Protein AF-A0AAF0W1H7-F1 (afdb_monomer)

Mean predicted aligned error: 5.68 Å

Secondary structure (DSSP, 8-state):
-PPPHHHHHHHHHHHHHHHHHHHHHHHHHHHHHHHHHS--SS-HHHHHHHHHHHHHHHHHHHHHHHHHHHHHHHHHHHHHHHHHTTS--

Foldseek 3Di:
DDQPVVLVVLLVVLVVVLVVLVVVLVVLVVVLVCCVVPPDPDDPVVSVVVSVVSVVSSVVSVVVSVVSVVVSVVSVVVSVVVVVVVPPD

pLDDT: mean 90.58, std 12.54, range [45.22, 98.38]

Solvent-accessible surface area (backbone atoms only — not comparable to full-atom values): 4987 Å² total; per-residue (Å²): 135,79,72,61,68,67,57,55,53,50,48,53,49,43,53,53,50,42,51,51,38,50,55,53,34,49,52,43,53,51,55,50,48,44,49,71,78,54,64,71,99,59,59,67,67,61,52,51,49,55,50,48,55,43,51,52,53,39,52,52,37,51,54,51,40,53,53,46,53,51,52,46,51,52,52,53,52,50,54,50,50,58,49,54,72,70,69,74,123

Sequence (89 aa):
MDPNPNVIERLSLLSNLIAQVDETKLYWEQRLGLFWEHPPALDPEVVGQAMQETRDRIRDLEAQKSALVQQQQALIVQAAIDRANRGGD

Nearest PDB structures (foldseek):
  5mto-assembly1_B  TM=7.799E-01  e=1.666E+00  Homo sapiens
  8a1g-assembly2_B  TM=5.427E-01  e=4.835E+00  Homo sapiens
  6zw6-assembly1_A  TM=5.016E-01  e=4.835E+00  Nostoc punctiforme
  8qbw-assembly1_A  TM=5.194E-01  e=7.498E+00  Nostoc punctiforme

Structure (mmCIF, N/CA/C/O backbone):
data_AF-A0AAF0W1H7-F1
#
_entry.id   AF-A0AAF0W1H7-F1
#
loop_
_atom_site.group_PDB
_atom_site.id
_atom_site.type_symbol
_atom_site.label_atom_id
_atom_site.label_alt_id
_atom_site.label_comp_id
_atom_site.label_asym_id
_atom_site.label_entity_id
_atom_site.label_seq_id
_atom_site.pdbx_PDB_ins_code
_atom_site.Cartn_x
_atom_site.Cartn_y
_atom_site.Cartn_z
_atom_site.occupancy
_atom_site.B_iso_or_equiv
_atom_site.auth_seq_id
_atom_site.auth_comp_id
_atom_site.auth_asym_id
_atom_site.auth_atom_id
_atom_site.pdbx_PDB_model_num
ATOM 1 N N . MET A 1 1 ? 19.718 11.132 -26.499 1.00 45.22 1 MET A N 1
ATOM 2 C CA . MET A 1 1 ? 18.589 10.368 -27.060 1.00 45.22 1 MET A CA 1
ATOM 3 C C . MET A 1 1 ? 17.642 10.102 -25.910 1.00 45.22 1 MET A C 1
ATOM 5 O O . MET A 1 1 ? 17.964 9.289 -25.048 1.00 45.22 1 MET A O 1
ATOM 9 N N . ASP A 1 2 ? 16.588 10.909 -25.826 1.00 45.56 2 ASP A N 1
ATOM 10 C CA . ASP A 1 2 ? 15.614 10.897 -24.737 1.00 45.56 2 ASP A CA 1
ATOM 11 C C . ASP A 1 2 ? 14.890 9.547 -24.652 1.00 45.56 2 ASP A C 1
ATOM 13 O O . ASP A 1 2 ? 14.596 8.939 -25.690 1.00 45.56 2 ASP A O 1
ATOM 17 N N . PRO A 1 3 ? 14.610 9.041 -23.438 1.00 54.69 3 PRO A N 1
ATOM 18 C CA . PRO A 1 3 ? 13.707 7.913 -23.286 1.00 54.69 3 PRO A CA 1
ATOM 19 C C . PRO A 1 3 ? 12.383 8.235 -23.986 1.00 54.69 3 PRO A C 1
ATOM 21 O O . PRO A 1 3 ? 11.937 9.380 -23.988 1.00 54.69 3 PRO A O 1
ATOM 24 N N . ASN A 1 4 ? 11.762 7.217 -24.589 1.00 56.44 4 ASN A N 1
ATOM 25 C CA . ASN A 1 4 ? 10.445 7.331 -25.216 1.00 56.44 4 ASN A CA 1
ATOM 26 C C . ASN A 1 4 ? 9.515 8.070 -24.228 1.00 56.44 4 ASN A C 1
ATOM 28 O O . ASN A 1 4 ? 9.387 7.575 -23.104 1.00 56.44 4 ASN A O 1
ATOM 32 N N . PRO A 1 5 ? 8.938 9.242 -24.563 1.00 58.59 5 PRO A N 1
ATOM 33 C CA . PRO A 1 5 ? 8.314 10.140 -23.579 1.00 58.59 5 PRO A CA 1
ATOM 34 C C . PRO A 1 5 ? 7.256 9.433 -22.719 1.00 58.59 5 PRO A C 1
ATOM 36 O O . PRO A 1 5 ? 7.159 9.667 -21.518 1.00 58.59 5 PRO A O 1
ATOM 39 N N . ASN A 1 6 ? 6.587 8.435 -23.299 1.00 82.06 6 ASN A N 1
ATOM 40 C CA . ASN A 1 6 ? 5.621 7.582 -22.618 1.00 82.06 6 ASN A CA 1
ATOM 41 C C . ASN A 1 6 ? 6.209 6.717 -21.479 1.00 82.06 6 ASN A C 1
ATOM 43 O O . ASN A 1 6 ? 5.522 6.446 -20.499 1.00 82.06 6 ASN A O 1
ATOM 47 N N . VAL A 1 7 ? 7.465 6.265 -21.572 1.00 88.31 7 VAL A N 1
ATOM 48 C CA . VAL A 1 7 ? 8.104 5.438 -20.529 1.00 88.31 7 VAL A CA 1
ATOM 49 C C . VAL A 1 7 ? 8.390 6.270 -19.285 1.00 88.31 7 VAL A C 1
ATOM 51 O O . VAL A 1 7 ? 8.113 5.807 -18.182 1.00 88.31 7 VAL A O 1
ATOM 54 N N . ILE A 1 8 ? 8.905 7.494 -19.449 1.00 88.88 8 ILE A N 1
ATOM 55 C CA . ILE A 1 8 ? 9.181 8.393 -18.317 1.00 88.88 8 ILE A CA 1
ATOM 56 C C . ILE A 1 8 ? 7.873 8.741 -17.613 1.00 88.88 8 ILE A C 1
ATOM 58 O O . ILE A 1 8 ? 7.773 8.562 -16.405 1.00 88.88 8 ILE A O 1
ATOM 62 N N . GLU A 1 9 ? 6.852 9.154 -18.369 1.00 91.44 9 GLU A N 1
ATOM 63 C CA . GLU A 1 9 ? 5.533 9.489 -17.823 1.00 91.44 9 GLU A CA 1
ATOM 64 C C . GLU A 1 9 ? 4.914 8.316 -17.056 1.00 91.44 9 GLU A C 1
ATOM 66 O O . GLU A 1 9 ? 4.422 8.486 -15.939 1.00 91.44 9 GLU A O 1
ATOM 71 N N . ARG A 1 10 ? 4.986 7.101 -17.612 1.00 92.81 10 ARG A N 1
ATOM 72 C CA . ARG A 1 10 ? 4.478 5.893 -16.948 1.00 92.81 10 ARG A CA 1
ATOM 73 C C . ARG A 1 10 ? 5.274 5.532 -15.699 1.00 92.81 10 ARG A C 1
ATOM 75 O O . ARG A 1 10 ? 4.671 5.125 -14.710 1.00 92.81 10 ARG A O 1
ATOM 82 N N . LEU A 1 11 ? 6.599 5.684 -15.712 1.00 94.88 11 LEU A N 1
ATOM 83 C CA . LEU A 1 11 ? 7.425 5.466 -14.523 1.00 94.88 11 LEU A CA 1
ATOM 84 C C . LEU A 1 11 ? 7.105 6.489 -13.432 1.00 94.88 11 LEU A C 1
ATOM 86 O O . LEU A 1 11 ? 6.942 6.096 -12.279 1.00 94.88 11 LEU A O 1
ATOM 90 N N . SER A 1 12 ? 6.951 7.765 -13.788 1.00 94.81 12 SER A N 1
ATOM 91 C CA . SER A 1 12 ? 6.527 8.818 -12.861 1.00 94.81 12 SER A CA 1
ATOM 92 C C . SER A 1 12 ? 5.144 8.533 -12.275 1.00 94.81 12 SER A C 1
ATOM 94 O O . SER A 1 12 ? 4.962 8.654 -11.065 1.00 94.81 12 SER A O 1
ATOM 96 N N . LEU A 1 13 ? 4.186 8.091 -13.096 1.00 95.25 13 LEU A N 1
ATOM 97 C CA . LEU A 1 13 ? 2.859 7.691 -12.628 1.00 95.25 13 LEU A CA 1
ATOM 98 C C . LEU A 1 13 ? 2.941 6.532 -11.627 1.00 95.25 13 LEU A C 1
ATOM 100 O O . LEU A 1 13 ? 2.348 6.612 -10.555 1.00 95.25 13 LEU A O 1
ATOM 104 N N . LEU A 1 14 ? 3.690 5.474 -11.951 1.00 95.88 14 LEU A N 1
ATOM 105 C CA . LEU A 1 14 ? 3.856 4.321 -11.063 1.00 95.88 14 LEU A CA 1
ATOM 106 C C . LEU A 1 14 ? 4.532 4.714 -9.745 1.00 95.88 14 LEU A C 1
ATOM 108 O O . LEU A 1 14 ? 4.063 4.299 -8.690 1.00 95.88 14 LEU A O 1
ATOM 112 N N . SER A 1 15 ? 5.562 5.563 -9.781 1.00 97.00 15 SER A N 1
ATOM 113 C CA . SER A 1 15 ? 6.200 6.095 -8.570 1.00 97.00 15 SER A CA 1
ATOM 114 C C . SER A 1 15 ? 5.215 6.872 -7.695 1.00 97.00 15 SER A C 1
ATOM 116 O O . SER A 1 15 ? 5.158 6.645 -6.489 1.00 97.00 15 SER A O 1
ATOM 118 N N . ASN A 1 16 ? 4.396 7.740 -8.297 1.00 97.88 16 ASN A N 1
ATOM 119 C CA . ASN A 1 16 ? 3.381 8.506 -7.570 1.00 97.88 16 ASN A CA 1
ATOM 120 C C . ASN A 1 16 ? 2.297 7.605 -6.966 1.00 97.88 16 ASN A C 1
ATOM 122 O O . ASN A 1 16 ? 1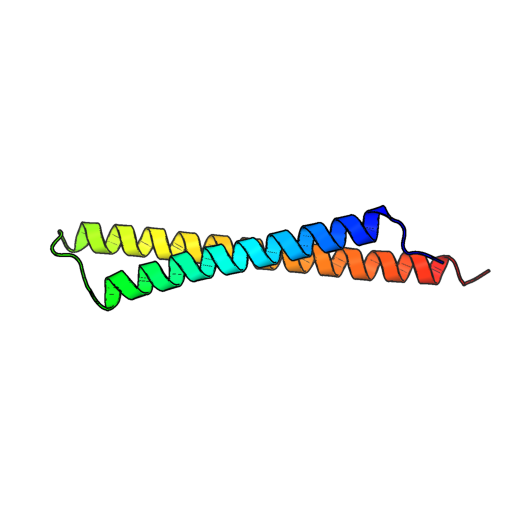.814 7.874 -5.868 1.00 97.88 16 ASN A O 1
ATOM 126 N N . LEU A 1 17 ? 1.890 6.546 -7.668 1.00 97.75 17 LEU A N 1
ATOM 127 C CA . LEU A 1 17 ? 0.923 5.579 -7.147 1.00 97.75 17 LEU A CA 1
ATOM 128 C C . LEU A 1 17 ? 1.508 4.774 -5.984 1.00 97.75 17 LEU A C 1
ATOM 130 O O . LEU A 1 17 ? 0.833 4.600 -4.977 1.00 97.75 17 LEU A O 1
ATOM 134 N N . ILE A 1 18 ? 2.764 4.330 -6.084 1.00 98.25 18 ILE A N 1
ATOM 135 C CA . ILE A 1 18 ? 3.453 3.623 -4.994 1.00 98.25 18 ILE A CA 1
ATOM 136 C C . ILE A 1 18 ? 3.526 4.508 -3.744 1.00 98.25 18 ILE A C 1
ATOM 138 O O . ILE A 1 18 ? 3.173 4.045 -2.662 1.00 98.25 18 ILE A O 1
ATOM 142 N N . ALA A 1 19 ? 3.910 5.780 -3.896 1.00 98.06 19 ALA A N 1
ATOM 143 C CA . ALA A 1 19 ? 3.968 6.729 -2.784 1.00 98.06 19 ALA A CA 1
ATOM 144 C C . ALA A 1 19 ? 2.595 6.929 -2.118 1.00 98.06 19 ALA A C 1
ATOM 146 O O . ALA A 1 19 ? 2.488 6.849 -0.898 1.00 98.06 19 ALA A O 1
ATOM 147 N N . GLN A 1 20 ? 1.530 7.097 -2.908 1.00 98.19 20 GLN A N 1
ATOM 148 C CA . GLN A 1 20 ? 0.166 7.217 -2.379 1.00 98.19 20 GLN A CA 1
ATOM 149 C C . GLN A 1 20 ? -0.286 5.964 -1.621 1.00 98.19 20 GLN A C 1
ATOM 151 O O . GLN A 1 20 ? -0.953 6.068 -0.589 1.00 98.19 20 GLN A O 1
ATOM 156 N N . VAL A 1 21 ? 0.063 4.774 -2.117 1.00 98.06 21 VAL A N 1
ATOM 157 C CA . VAL A 1 21 ? -0.243 3.515 -1.425 1.00 98.06 21 VAL A CA 1
ATOM 158 C C . VAL A 1 21 ? 0.514 3.434 -0.103 1.00 98.06 21 VAL A C 1
ATOM 160 O O . VAL A 1 21 ? -0.087 3.051 0.898 1.00 98.06 21 VAL A O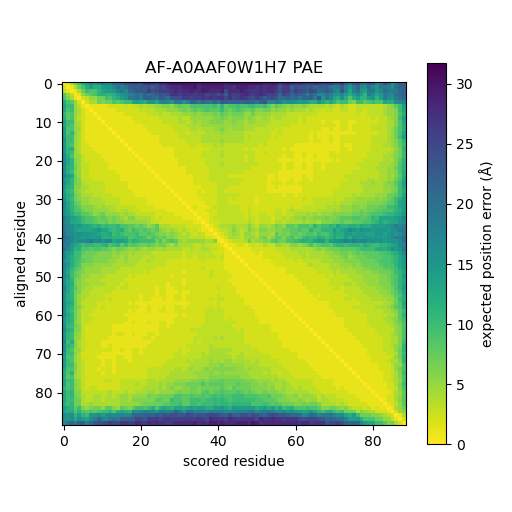 1
ATOM 163 N N . ASP A 1 22 ? 1.783 3.844 -0.069 1.00 98.12 22 ASP A N 1
ATOM 164 C CA . ASP A 1 22 ? 2.577 3.896 1.162 1.00 98.12 22 ASP A CA 1
ATOM 165 C C . ASP A 1 22 ? 2.002 4.873 2.193 1.00 98.12 22 ASP A C 1
ATOM 167 O O . ASP A 1 22 ? 1.824 4.503 3.353 1.00 98.12 22 ASP A O 1
ATOM 171 N N . GLU A 1 23 ? 1.637 6.087 1.780 1.00 98.25 23 GLU A N 1
ATOM 172 C CA . GLU A 1 23 ? 0.994 7.073 2.658 1.00 98.25 23 GLU A CA 1
ATOM 173 C C . GLU A 1 23 ? -0.345 6.561 3.199 1.00 98.25 23 GLU A C 1
ATOM 175 O O . GLU A 1 23 ? -0.629 6.655 4.396 1.00 98.25 23 GLU A O 1
ATOM 180 N N . THR A 1 24 ? -1.160 5.961 2.328 1.00 97.75 24 THR A N 1
ATOM 181 C CA . THR A 1 24 ? -2.451 5.386 2.717 1.00 97.75 24 THR A CA 1
ATOM 182 C C . THR A 1 24 ? -2.252 4.238 3.700 1.00 97.75 24 THR A C 1
ATOM 184 O O . THR A 1 24 ? -2.958 4.155 4.705 1.00 97.75 24 THR A O 1
ATOM 187 N N . LYS A 1 25 ? -1.286 3.352 3.443 1.00 98.00 25 LYS A N 1
ATOM 188 C CA . LYS A 1 25 ? -0.967 2.233 4.328 1.00 98.00 25 LYS A CA 1
ATOM 189 C C . LYS A 1 25 ? -0.526 2.736 5.699 1.00 98.00 25 LYS A C 1
ATOM 191 O O . LYS A 1 25 ? -1.075 2.283 6.700 1.00 98.00 25 LYS A O 1
ATOM 196 N N . LEU A 1 26 ? 0.384 3.709 5.735 1.00 98.00 26 LEU A N 1
ATOM 197 C CA . LEU A 1 26 ? 0.869 4.317 6.969 1.00 98.00 26 LEU A CA 1
ATOM 198 C C . LEU A 1 26 ? -0.281 4.910 7.797 1.00 98.00 26 LEU A C 1
ATOM 200 O O . LEU A 1 26 ? -0.323 4.722 9.011 1.00 98.00 26 LEU A O 1
ATOM 204 N N . TYR A 1 27 ? -1.244 5.580 7.158 1.00 97.25 27 TYR A N 1
ATOM 205 C CA . TYR A 1 27 ? -2.446 6.068 7.838 1.00 97.25 27 TYR A CA 1
ATOM 206 C C . TYR A 1 27 ? -3.228 4.932 8.521 1.00 97.25 27 TYR A C 1
ATOM 208 O O . TYR A 1 27 ? -3.614 5.053 9.687 1.00 97.25 27 TYR A O 1
ATOM 216 N N . TRP A 1 28 ? -3.447 3.811 7.827 1.00 97.38 28 TRP A N 1
ATOM 217 C CA . TRP A 1 28 ? -4.162 2.667 8.399 1.00 97.38 28 TRP A CA 1
ATOM 218 C C . TRP A 1 28 ? -3.365 1.959 9.498 1.00 97.38 28 TRP A C 1
ATOM 220 O O . TRP A 1 28 ? -3.954 1.553 10.497 1.00 97.38 28 TRP A O 1
ATOM 230 N N . GLU A 1 29 ? -2.043 1.852 9.359 1.00 97.50 29 GLU A N 1
ATOM 231 C CA . GLU A 1 29 ? -1.155 1.314 10.397 1.00 97.50 29 GLU A CA 1
ATOM 232 C C . GLU A 1 29 ? -1.201 2.171 11.670 1.00 97.50 29 GLU A C 1
ATOM 234 O O . GLU A 1 29 ? -1.369 1.632 12.763 1.00 97.50 29 GLU A O 1
ATOM 239 N N . GLN A 1 30 ? -1.144 3.502 11.538 1.00 96.38 30 GLN A N 1
ATOM 240 C CA . GLN A 1 30 ? -1.288 4.424 12.670 1.00 96.38 30 GLN A CA 1
ATOM 241 C C . GLN A 1 30 ? -2.663 4.296 13.325 1.00 96.38 30 GLN A C 1
ATOM 243 O O . GLN A 1 30 ? -2.770 4.204 14.546 1.00 96.38 30 GLN A O 1
ATOM 248 N N . ARG A 1 31 ? -3.727 4.229 12.520 1.00 93.88 31 ARG A N 1
ATOM 249 C CA . ARG A 1 31 ? -5.087 4.033 13.029 1.00 93.88 31 ARG A CA 1
ATOM 250 C C . ARG A 1 31 ? -5.235 2.702 13.771 1.00 93.88 31 ARG A C 1
ATOM 252 O O . ARG A 1 31 ? -5.904 2.661 14.799 1.00 93.88 31 ARG A O 1
ATOM 259 N N . LEU A 1 32 ? -4.612 1.629 13.283 1.00 95.19 32 LEU A N 1
ATOM 260 C CA . LEU A 1 32 ? -4.573 0.348 13.986 1.00 95.19 32 LEU A CA 1
ATOM 261 C C . LEU A 1 32 ? -3.808 0.463 15.310 1.00 95.19 32 LEU A C 1
ATOM 263 O O . LEU A 1 32 ? -4.261 -0.088 16.308 1.00 95.19 32 LEU A O 1
ATOM 267 N N . GLY A 1 33 ? -2.690 1.193 15.324 1.00 94.75 33 GLY A N 1
ATOM 268 C CA . GLY A 1 33 ? -1.932 1.517 16.535 1.00 94.75 33 GLY A CA 1
ATOM 269 C C . GLY A 1 33 ? -2.797 2.197 17.596 1.00 94.75 33 GLY A C 1
ATOM 270 O O . GLY A 1 33 ? -2.837 1.733 18.732 1.00 94.75 33 GLY A O 1
ATOM 271 N N . LEU A 1 34 ? -3.603 3.187 17.200 1.00 92.88 34 LEU A N 1
ATOM 272 C CA . LEU A 1 34 ? -4.520 3.881 18.111 1.00 92.88 34 LEU A CA 1
ATOM 273 C C . LEU A 1 34 ? -5.538 2.946 18.772 1.00 92.88 34 LEU A C 1
ATOM 275 O O . LEU A 1 34 ? -5.849 3.137 19.943 1.00 92.88 34 LEU A O 1
ATOM 279 N N . PHE A 1 35 ? -6.032 1.918 18.073 1.00 90.94 35 PHE A N 1
ATOM 280 C CA . PHE A 1 35 ? -6.906 0.919 18.698 1.00 90.94 35 PHE A CA 1
ATOM 281 C C . PHE A 1 35 ? -6.196 0.112 19.796 1.00 90.94 35 PHE A C 1
ATOM 283 O O . PHE A 1 35 ? -6.841 -0.285 20.764 1.00 90.94 35 PHE A O 1
ATOM 290 N N . TRP A 1 36 ? -4.890 -0.136 19.657 1.00 89.94 36 TRP A N 1
ATOM 291 C CA . TRP A 1 36 ? -4.094 -0.848 20.663 1.00 89.94 36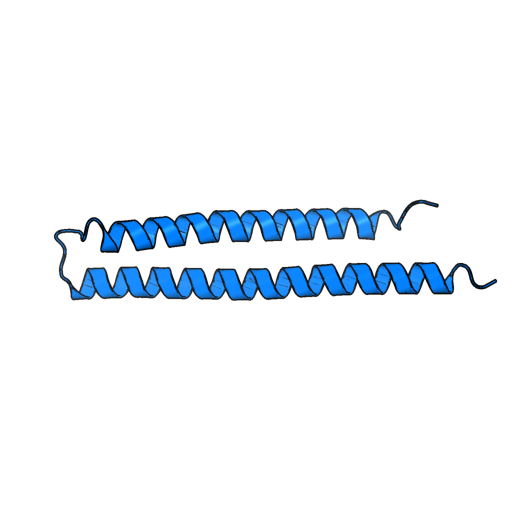 TRP A CA 1
ATOM 292 C C . TRP A 1 36 ? -3.698 0.044 21.839 1.00 89.94 36 TRP A C 1
ATOM 294 O O . TRP A 1 36 ? -3.742 -0.402 22.983 1.00 89.94 36 TRP A O 1
ATOM 304 N N . GLU A 1 37 ? -3.307 1.287 21.566 1.00 93.69 37 GLU A N 1
ATOM 305 C CA . GLU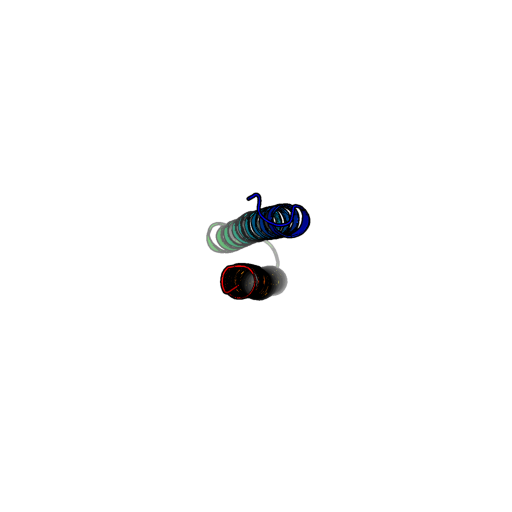 A 1 37 ? -2.870 2.244 22.590 1.00 93.69 37 GLU A CA 1
ATOM 306 C C . GLU A 1 37 ? -4.051 2.797 23.396 1.00 93.69 37 GLU A C 1
ATOM 308 O O . GLU A 1 37 ? -3.963 2.987 24.612 1.00 93.69 37 GLU A O 1
ATOM 313 N N . HIS A 1 38 ? -5.177 3.024 22.720 1.00 92.31 38 HIS A N 1
ATOM 314 C CA . HIS A 1 38 ? -6.380 3.630 23.275 1.00 92.31 38 HIS A CA 1
ATOM 315 C C . HIS A 1 38 ? -7.625 2.854 22.823 1.00 92.31 38 HIS A C 1
ATOM 317 O O . HIS A 1 38 ? -8.378 3.330 21.966 1.00 92.31 38 HIS A O 1
ATOM 323 N N . PRO A 1 39 ? -7.870 1.657 23.393 1.00 85.25 39 PRO A N 1
ATOM 324 C CA . PRO A 1 39 ? -9.038 0.868 23.038 1.00 85.25 39 PRO A CA 1
ATOM 325 C C . PRO A 1 39 ? -10.315 1.666 23.347 1.00 85.25 39 PRO A C 1
ATOM 327 O O . PRO A 1 39 ? -10.481 2.154 24.471 1.00 85.25 39 PRO A O 1
ATOM 330 N N . PRO A 1 40 ? -11.220 1.842 22.369 1.00 85.38 40 PRO A N 1
ATOM 331 C CA . PRO A 1 40 ? -12.435 2.614 22.578 1.00 85.38 40 PRO A CA 1
ATOM 332 C C . PRO A 1 40 ? -13.360 1.891 23.562 1.00 85.38 40 PRO A C 1
ATOM 334 O O . PRO A 1 40 ? -13.406 0.662 23.601 1.00 85.38 40 PRO A O 1
ATOM 337 N N . ALA A 1 41 ? -14.141 2.659 24.326 1.00 89.69 41 ALA A N 1
ATOM 338 C CA . ALA A 1 41 ? -15.153 2.147 25.254 1.00 89.69 41 ALA A CA 1
ATOM 339 C C . ALA A 1 41 ? -16.408 1.644 24.508 1.00 89.69 41 ALA A C 1
ATOM 341 O O . ALA A 1 41 ? -17.525 2.103 24.740 1.00 89.69 41 ALA A O 1
ATOM 342 N N . LEU A 1 42 ? -16.192 0.741 23.556 1.00 89.38 42 LEU A N 1
ATOM 343 C CA . LEU A 1 42 ? -17.194 0.042 22.763 1.00 89.38 42 LEU A CA 1
ATOM 344 C C . LEU A 1 42 ? -17.164 -1.446 23.113 1.00 89.38 42 LEU A C 1
ATOM 346 O O . LEU A 1 42 ? -16.270 -1.920 23.815 1.00 89.38 42 LEU A O 1
ATOM 350 N N . ASP A 1 43 ? -18.145 -2.179 22.598 1.00 92.94 43 ASP A N 1
ATOM 351 C CA . ASP A 1 43 ? -18.164 -3.629 22.710 1.00 92.94 43 ASP A CA 1
ATOM 352 C C . ASP A 1 43 ? -16.877 -4.247 22.109 1.00 92.94 43 ASP A C 1
ATOM 354 O O . ASP A 1 43 ? -16.511 -3.900 20.978 1.00 92.94 43 ASP A O 1
ATOM 358 N N . PRO A 1 44 ? -16.178 -5.146 22.828 1.00 89.69 44 PRO A N 1
ATOM 359 C CA . PRO A 1 44 ? -14.931 -5.743 22.359 1.00 89.69 44 PRO A CA 1
ATOM 360 C C . PRO A 1 44 ? -15.036 -6.466 21.013 1.00 89.69 44 PRO A C 1
ATOM 362 O O . PRO A 1 44 ? -14.064 -6.464 20.257 1.00 89.69 44 PRO A O 1
ATOM 365 N N . GLU A 1 45 ? -16.183 -7.069 20.686 1.00 94.38 45 GLU A N 1
ATOM 366 C CA . GLU A 1 45 ? -16.388 -7.739 19.399 1.00 94.38 45 GLU A CA 1
ATOM 367 C C . GLU A 1 45 ? -16.442 -6.718 18.259 1.00 94.38 45 GLU A C 1
ATOM 369 O O . GLU A 1 45 ? -15.802 -6.907 17.223 1.00 94.38 45 GLU A O 1
ATOM 374 N N . VAL A 1 46 ? -17.118 -5.584 18.477 1.00 93.00 46 VAL A N 1
ATOM 375 C CA . VAL A 1 46 ? -17.180 -4.473 17.510 1.00 93.00 46 VAL A CA 1
ATOM 376 C C . VAL A 1 46 ? -15.793 -3.873 17.279 1.00 93.00 46 VAL A C 1
ATOM 378 O O . VAL A 1 46 ? -15.406 -3.603 16.139 1.00 93.00 46 VAL A O 1
ATOM 381 N N . VAL A 1 47 ? -15.012 -3.695 18.348 1.00 91.62 47 VAL A N 1
ATOM 382 C CA . VAL A 1 47 ? -13.624 -3.220 18.248 1.00 91.62 47 VAL A CA 1
ATOM 383 C C . VAL A 1 47 ? -12.761 -4.233 17.498 1.00 91.62 47 VAL A C 1
ATOM 385 O O . VAL A 1 47 ? -12.033 -3.859 16.579 1.00 91.62 47 VAL A O 1
ATOM 388 N N . GLY A 1 48 ? -12.885 -5.519 17.832 1.00 93.56 48 GLY A N 1
ATOM 389 C CA . GLY A 1 48 ? -12.175 -6.604 17.161 1.00 93.56 48 GLY A CA 1
ATOM 390 C C . GLY A 1 48 ? -12.460 -6.653 15.659 1.00 93.56 48 GLY A C 1
ATOM 391 O O . GLY A 1 48 ? -11.525 -6.772 14.864 1.00 93.56 48 GLY A O 1
ATOM 392 N N . GLN A 1 49 ? -13.723 -6.479 15.260 1.00 95.38 49 GLN A N 1
ATOM 393 C CA . GLN A 1 49 ? -14.114 -6.414 13.853 1.00 95.38 49 GLN A CA 1
ATOM 394 C C . GLN A 1 49 ? -13.473 -5.214 13.140 1.00 95.38 49 GLN A C 1
ATOM 396 O O . GLN A 1 49 ? -12.838 -5.393 12.102 1.00 95.38 49 GLN A O 1
ATOM 401 N N . ALA A 1 50 ? -13.557 -4.009 13.710 1.00 93.38 50 ALA A N 1
ATOM 402 C CA . ALA A 1 50 ? -12.970 -2.810 13.104 1.00 93.38 50 ALA A CA 1
ATOM 403 C C . ALA A 1 50 ? -11.438 -2.911 12.946 1.00 93.38 50 ALA A C 1
ATOM 405 O O . ALA A 1 50 ? -10.855 -2.441 11.961 1.00 93.38 50 ALA A O 1
ATOM 406 N N . MET A 1 51 ? -10.763 -3.547 13.906 1.00 95.12 51 MET A N 1
ATOM 407 C CA . MET A 1 51 ? -9.326 -3.817 13.829 1.00 95.12 51 MET A CA 1
ATOM 408 C C . MET A 1 51 ? -8.999 -4.852 12.754 1.00 95.12 51 MET A C 1
ATOM 410 O O . MET A 1 51 ? -7.989 -4.713 12.061 1.00 95.12 51 MET A O 1
ATOM 414 N N . GLN A 1 52 ? -9.842 -5.873 12.596 1.00 96.75 52 GLN A N 1
ATOM 415 C CA . GLN A 1 52 ? -9.681 -6.874 11.548 1.00 96.75 52 GLN A CA 1
ATOM 416 C C . GLN A 1 52 ? -9.866 -6.259 10.155 1.00 96.75 52 GLN A C 1
ATOM 418 O O . GLN A 1 52 ? -8.993 -6.423 9.308 1.00 96.75 52 GLN A O 1
ATOM 423 N N . GLU A 1 53 ? -10.904 -5.447 9.954 1.00 96.56 53 GLU A N 1
ATOM 424 C CA . GLU A 1 53 ? -11.120 -4.691 8.713 1.00 96.56 53 GLU A CA 1
ATOM 425 C C . GLU A 1 53 ? -9.928 -3.778 8.386 1.00 96.56 53 GLU A C 1
ATOM 427 O O . GLU A 1 53 ? -9.471 -3.710 7.244 1.00 96.56 53 GLU A O 1
ATOM 432 N N . THR A 1 54 ? -9.365 -3.115 9.402 1.00 96.38 54 THR A N 1
ATOM 433 C CA . THR A 1 54 ? -8.169 -2.277 9.234 1.00 96.38 54 THR A CA 1
ATOM 434 C C . THR A 1 54 ? -6.955 -3.105 8.799 1.00 96.38 54 THR A C 1
ATOM 436 O O . THR A 1 54 ? -6.218 -2.700 7.902 1.00 96.38 54 THR A O 1
ATOM 439 N N . ARG A 1 55 ? -6.745 -4.285 9.396 1.00 97.62 55 ARG A N 1
ATOM 440 C CA . ARG A 1 55 ? -5.654 -5.204 9.025 1.00 97.62 55 ARG A CA 1
ATOM 441 C C . ARG A 1 55 ? -5.799 -5.730 7.607 1.00 97.62 55 ARG A C 1
ATOM 443 O O . ARG A 1 55 ? -4.807 -5.788 6.883 1.00 97.62 55 ARG A O 1
ATOM 450 N N . ASP A 1 56 ? -7.009 -6.100 7.212 1.00 98.19 56 ASP A N 1
ATOM 451 C CA . ASP A 1 56 ? -7.265 -6.587 5.860 1.00 98.19 56 ASP A CA 1
ATOM 452 C C . ASP A 1 56 ? -7.046 -5.467 4.839 1.00 98.19 56 ASP A C 1
ATOM 454 O O . ASP A 1 56 ? -6.372 -5.677 3.832 1.00 98.19 56 ASP A O 1
ATOM 458 N N . ARG A 1 57 ? -7.439 -4.229 5.168 1.00 97.62 57 ARG A N 1
ATOM 459 C CA . ARG A 1 57 ? -7.127 -3.068 4.332 1.00 97.62 57 ARG A CA 1
ATOM 460 C C . ARG A 1 57 ? -5.624 -2.829 4.173 1.00 97.62 57 ARG A C 1
ATOM 462 O O . ARG A 1 57 ? -5.178 -2.508 3.074 1.00 97.62 57 ARG A O 1
ATOM 469 N N . ILE A 1 58 ? -4.844 -2.983 5.244 1.00 98.06 58 ILE A N 1
ATOM 470 C CA . ILE A 1 58 ? -3.378 -2.874 5.193 1.00 98.06 58 ILE A CA 1
ATOM 471 C C . ILE A 1 58 ? -2.794 -3.945 4.262 1.00 98.06 58 ILE A C 1
ATOM 473 O O . ILE A 1 58 ? -1.977 -3.613 3.407 1.00 98.06 58 ILE A O 1
ATOM 477 N N . ARG A 1 59 ? -3.246 -5.201 4.370 1.00 98.31 59 ARG A N 1
ATOM 478 C CA . ARG A 1 59 ? -2.789 -6.306 3.506 1.00 98.31 59 ARG A CA 1
ATOM 479 C C . ARG A 1 59 ? -3.100 -6.063 2.032 1.00 98.31 59 ARG A C 1
ATOM 481 O O . ARG A 1 59 ? -2.242 -6.292 1.181 1.00 98.31 59 ARG A O 1
ATOM 488 N N . ASP A 1 60 ? -4.292 -5.560 1.727 1.00 98.31 60 ASP A N 1
ATOM 489 C CA . ASP A 1 60 ? -4.672 -5.210 0.355 1.00 98.31 60 ASP A CA 1
ATOM 490 C C . ASP A 1 60 ? -3.760 -4.119 -0.222 1.00 98.31 60 ASP A C 1
ATOM 492 O O . ASP A 1 60 ? -3.342 -4.196 -1.379 1.00 98.31 60 ASP A O 1
ATOM 496 N N . LEU A 1 61 ? -3.415 -3.113 0.589 1.00 98.25 61 LEU A N 1
ATOM 497 C CA . LEU A 1 61 ? -2.492 -2.047 0.194 1.00 98.25 61 LEU A CA 1
ATOM 498 C C . LEU A 1 61 ? -1.069 -2.580 -0.022 1.00 98.25 61 LEU A C 1
ATOM 500 O O . LEU A 1 61 ? -0.410 -2.177 -0.979 1.00 98.25 61 LEU A O 1
ATOM 504 N N . GLU A 1 62 ? -0.599 -3.525 0.795 1.00 98.31 62 GLU A N 1
ATOM 505 C CA . GLU A 1 62 ? 0.691 -4.196 0.573 1.00 98.31 62 GLU A CA 1
ATOM 506 C C . GLU A 1 62 ? 0.709 -4.969 -0.744 1.00 98.31 62 GLU A C 1
ATOM 508 O O . GLU A 1 62 ? 1.638 -4.808 -1.539 1.00 98.31 62 GLU A O 1
ATOM 513 N N . ALA A 1 63 ? -0.338 -5.751 -1.014 1.00 98.38 63 ALA A N 1
ATOM 514 C CA . ALA A 1 63 ? -0.469 -6.490 -2.264 1.00 98.38 63 ALA A CA 1
ATOM 515 C C . ALA A 1 63 ? -0.512 -5.542 -3.475 1.00 98.38 63 ALA A C 1
ATOM 517 O O . ALA A 1 63 ? 0.174 -5.769 -4.477 1.00 98.38 63 ALA A O 1
ATOM 518 N N . GLN A 1 64 ? -1.258 -4.439 -3.366 1.00 98.25 64 GLN A N 1
ATOM 519 C CA . GLN A 1 64 ? -1.316 -3.403 -4.394 1.00 98.25 64 GLN A CA 1
ATOM 520 C C . GLN A 1 64 ? 0.056 -2.762 -4.631 1.00 98.25 64 GLN A C 1
ATOM 522 O O . GLN A 1 64 ? 0.478 -2.636 -5.783 1.00 98.25 64 GLN A O 1
ATOM 527 N N . LYS A 1 65 ? 0.788 -2.411 -3.567 1.00 97.81 65 LYS A N 1
ATOM 528 C CA . LYS A 1 65 ? 2.154 -1.886 -3.673 1.00 97.81 65 LYS A CA 1
ATOM 529 C C . LYS A 1 65 ? 3.070 -2.878 -4.382 1.00 97.81 65 LYS A C 1
ATOM 531 O O . LYS A 1 65 ? 3.777 -2.491 -5.311 1.00 97.81 65 LYS A O 1
ATOM 536 N N . SER A 1 66 ? 3.054 -4.149 -3.981 1.00 98.06 66 SER A N 1
ATOM 537 C CA . SER A 1 66 ? 3.870 -5.188 -4.615 1.00 98.06 66 SER A CA 1
ATOM 538 C C . SER A 1 66 ? 3.583 -5.303 -6.112 1.00 98.06 66 SER A C 1
ATOM 540 O O . SER A 1 66 ? 4.522 -5.360 -6.906 1.00 98.06 66 SER A O 1
ATOM 542 N N . ALA A 1 67 ? 2.312 -5.268 -6.518 1.00 98.19 67 ALA A N 1
ATOM 543 C CA . ALA A 1 67 ? 1.934 -5.295 -7.929 1.00 98.19 67 ALA A CA 1
ATOM 544 C C . ALA A 1 67 ? 2.443 -4.061 -8.697 1.00 98.19 67 ALA A C 1
ATOM 546 O O . ALA A 1 67 ? 2.958 -4.196 -9.808 1.00 98.19 67 ALA A O 1
ATOM 547 N N . LEU A 1 68 ? 2.344 -2.862 -8.114 1.00 97.94 68 LEU A N 1
ATOM 548 C CA . LEU A 1 68 ? 2.840 -1.626 -8.732 1.00 97.94 68 LEU A CA 1
ATOM 549 C C . LEU A 1 68 ? 4.367 -1.628 -8.890 1.00 97.94 68 LEU A C 1
ATOM 551 O O . LEU A 1 68 ? 4.876 -1.260 -9.949 1.00 97.94 68 LEU A O 1
ATOM 555 N N . VAL A 1 69 ? 5.099 -2.097 -7.877 1.00 98.19 69 VAL A N 1
ATOM 556 C CA . VAL A 1 69 ? 6.564 -2.241 -7.934 1.00 98.19 69 VAL A CA 1
ATOM 557 C C . VAL A 1 69 ? 6.971 -3.229 -9.030 1.00 98.19 69 VAL A C 1
ATOM 559 O O . VAL A 1 69 ? 7.884 -2.946 -9.806 1.00 98.19 69 VAL A O 1
ATOM 562 N N . GLN A 1 70 ? 6.268 -4.359 -9.160 1.00 97.94 70 GLN A N 1
ATOM 563 C CA . GLN A 1 70 ? 6.523 -5.321 -10.238 1.00 97.94 70 GLN A CA 1
ATOM 564 C C . GLN A 1 70 ? 6.282 -4.710 -11.624 1.00 97.94 70 GLN A C 1
ATOM 566 O O . GLN A 1 70 ? 7.101 -4.894 -12.525 1.00 97.94 70 GLN A O 1
ATOM 571 N N . GLN A 1 71 ? 5.203 -3.940 -11.796 1.00 96.50 71 GLN A N 1
ATOM 572 C CA . GLN A 1 71 ? 4.930 -3.229 -13.050 1.00 96.50 71 GLN A CA 1
ATOM 573 C C . GLN A 1 71 ? 6.024 -2.209 -13.382 1.00 96.50 71 GLN A C 1
ATOM 575 O O . GLN A 1 71 ? 6.457 -2.124 -14.532 1.00 96.50 71 GLN A O 1
ATOM 580 N N . GLN A 1 72 ? 6.499 -1.460 -12.384 1.00 96.69 72 GLN A N 1
ATOM 581 C CA . GLN A 1 72 ? 7.590 -0.504 -12.557 1.00 96.69 72 GLN A CA 1
ATOM 582 C C . GLN A 1 72 ? 8.879 -1.209 -12.992 1.00 96.69 72 GLN A C 1
ATOM 584 O O . GLN A 1 72 ? 9.503 -0.794 -13.969 1.00 96.69 72 GLN A O 1
ATOM 589 N N . GLN A 1 73 ? 9.243 -2.312 -12.332 1.00 96.69 73 GLN A N 1
ATOM 590 C CA . GLN A 1 73 ? 10.429 -3.092 -12.682 1.00 96.69 73 GLN A CA 1
ATOM 591 C C . GLN A 1 73 ? 10.333 -3.673 -14.098 1.00 96.69 73 GLN A C 1
ATOM 593 O O . GLN A 1 73 ? 11.297 -3.589 -14.860 1.00 96.69 73 GLN A O 1
ATOM 598 N N . ALA A 1 74 ? 9.174 -4.218 -14.478 1.00 95.56 74 ALA A N 1
ATOM 599 C CA . ALA A 1 74 ? 8.943 -4.736 -15.824 1.00 95.56 74 ALA A CA 1
ATOM 600 C C . ALA A 1 74 ? 9.103 -3.638 -16.889 1.00 95.56 74 ALA A C 1
ATOM 602 O O . ALA A 1 74 ? 9.741 -3.861 -17.917 1.00 95.56 74 ALA A O 1
ATOM 603 N N . LEU A 1 75 ? 8.590 -2.432 -16.620 1.00 94.44 75 LEU A N 1
ATOM 604 C CA . LEU A 1 75 ? 8.727 -1.290 -17.523 1.00 94.44 75 LEU A CA 1
ATOM 605 C C . LEU A 1 75 ? 10.189 -0.837 -17.672 1.00 94.44 75 LEU A C 1
ATOM 607 O O . LEU A 1 75 ? 10.621 -0.550 -18.787 1.00 94.44 75 LEU A O 1
ATOM 611 N N . ILE A 1 76 ? 10.963 -0.816 -16.580 1.00 93.94 76 ILE A N 1
ATOM 612 C CA . ILE A 1 76 ? 12.403 -0.500 -16.613 1.00 93.94 76 ILE A CA 1
ATOM 613 C C . ILE A 1 76 ? 13.161 -1.529 -17.460 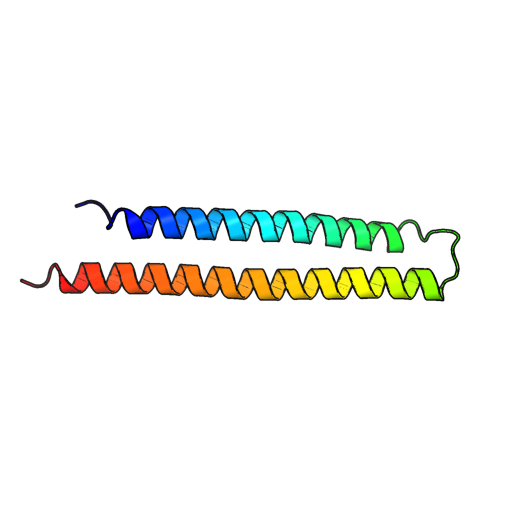1.00 93.94 76 ILE A C 1
ATOM 615 O O . ILE A 1 76 ? 13.961 -1.151 -18.317 1.00 93.94 76 ILE A O 1
ATOM 619 N N . VAL A 1 77 ? 12.901 -2.822 -17.243 1.00 94.56 77 VAL A N 1
ATOM 620 C CA . VAL A 1 77 ? 13.551 -3.909 -17.992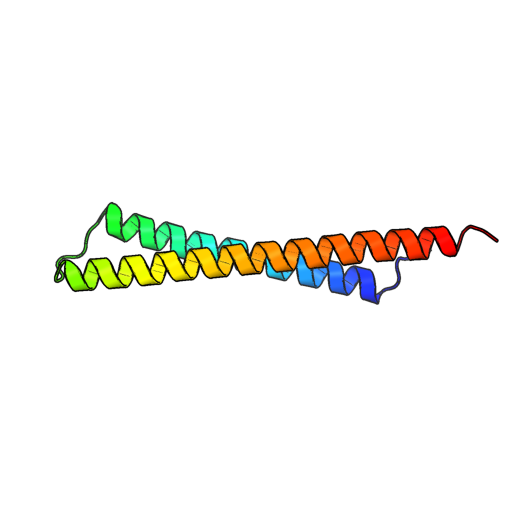 1.00 94.56 77 VAL A CA 1
ATOM 621 C C . VAL A 1 77 ? 13.218 -3.814 -19.479 1.00 94.56 77 VAL A C 1
ATOM 623 O O . VAL A 1 77 ? 14.128 -3.856 -20.305 1.00 94.56 77 VAL A O 1
ATOM 626 N N . GLN A 1 78 ? 11.944 -3.612 -19.826 1.00 90.56 78 GLN A N 1
ATOM 627 C CA . GLN A 1 78 ? 11.531 -3.456 -21.219 1.00 90.56 78 GLN A CA 1
ATOM 628 C C . GLN A 1 78 ? 12.228 -2.262 -21.880 1.00 90.56 78 GLN A C 1
ATOM 630 O O . GLN A 1 78 ? 12.788 -2.395 -22.965 1.00 90.56 78 GLN A O 1
ATOM 635 N N . ALA A 1 79 ? 12.273 -1.111 -21.204 1.00 89.88 79 ALA A N 1
ATOM 636 C CA . ALA A 1 79 ? 12.940 0.076 -21.728 1.00 89.88 79 ALA A CA 1
ATOM 637 C C . ALA A 1 79 ? 14.449 -0.141 -21.951 1.00 89.88 79 ALA A C 1
ATOM 639 O O . ALA A 1 79 ? 15.015 0.384 -22.913 1.00 89.88 79 ALA A O 1
ATOM 640 N N . ALA A 1 80 ? 15.104 -0.923 -21.085 1.00 90.50 80 ALA A N 1
ATOM 641 C CA . ALA A 1 80 ? 16.508 -1.289 -21.243 1.00 90.50 80 ALA A 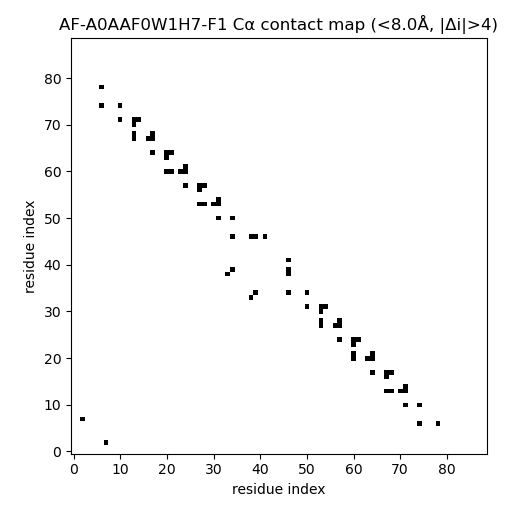CA 1
ATOM 642 C C . ALA A 1 80 ? 16.734 -2.203 -22.460 1.00 90.50 80 ALA A C 1
ATOM 644 O O . ALA A 1 80 ? 17.650 -1.947 -23.244 1.00 90.50 80 ALA A O 1
ATOM 645 N N . ILE A 1 81 ? 15.877 -3.212 -22.657 1.00 91.38 81 ILE A N 1
ATOM 646 C CA . ILE A 1 81 ? 15.913 -4.104 -23.828 1.00 91.38 81 ILE A CA 1
ATOM 647 C C . ILE A 1 81 ? 15.710 -3.301 -25.119 1.00 91.38 81 ILE A C 1
ATOM 649 O O . ILE A 1 81 ? 16.511 -3.405 -26.048 1.00 91.38 81 ILE A O 1
ATOM 653 N N . ASP A 1 82 ? 14.697 -2.432 -25.160 1.00 87.81 82 ASP A N 1
ATOM 654 C CA . ASP A 1 82 ? 14.397 -1.595 -26.328 1.00 87.81 82 ASP A CA 1
ATOM 655 C C . ASP A 1 82 ? 15.545 -0.642 -26.678 1.00 87.81 82 ASP A C 1
ATOM 657 O O . ASP A 1 82 ? 15.710 -0.254 -27.837 1.00 87.81 82 ASP A O 1
ATOM 661 N N . ARG A 1 83 ? 16.317 -0.205 -25.677 1.00 86.25 83 ARG A N 1
ATOM 662 C CA . ARG A 1 83 ? 17.513 0.617 -25.884 1.00 86.25 83 ARG A CA 1
ATOM 663 C C . ARG A 1 83 ? 18.666 -0.214 -26.441 1.00 86.25 83 ARG A C 1
ATOM 665 O O . ARG A 1 83 ? 19.324 0.246 -27.368 1.00 86.25 83 ARG A O 1
ATOM 672 N N . ALA A 1 84 ? 18.902 -1.408 -25.896 1.00 87.56 84 ALA A N 1
ATOM 673 C CA . ALA A 1 84 ? 19.962 -2.304 -26.355 1.00 87.56 84 ALA A CA 1
ATOM 674 C C . ALA A 1 84 ? 19.752 -2.724 -27.819 1.00 87.56 84 ALA A C 1
ATOM 676 O O . ALA A 1 84 ? 20.674 -2.626 -28.622 1.00 87.56 84 ALA A O 1
ATOM 677 N N . ASN A 1 85 ? 18.518 -3.074 -28.190 1.00 84.94 85 ASN A N 1
ATOM 678 C CA . ASN A 1 85 ? 18.167 -3.470 -29.557 1.00 84.94 85 ASN A CA 1
ATOM 679 C C . ASN A 1 85 ? 18.295 -2.330 -30.585 1.00 84.94 85 ASN A C 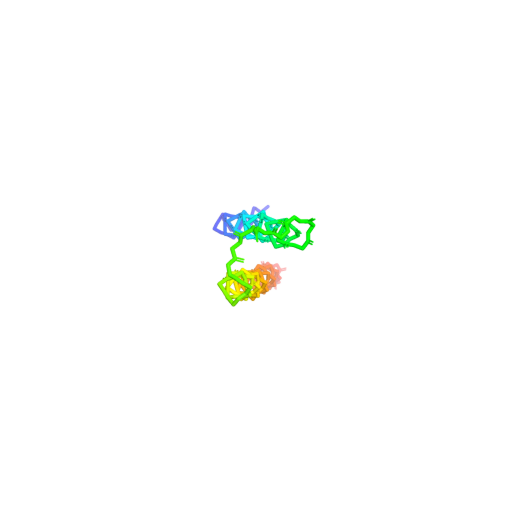1
ATOM 681 O O . ASN A 1 85 ? 18.412 -2.597 -31.774 1.00 84.94 85 ASN A O 1
ATOM 685 N N . ARG A 1 86 ? 18.271 -1.062 -30.150 1.00 76.00 86 ARG A N 1
ATOM 686 C CA . ARG A 1 86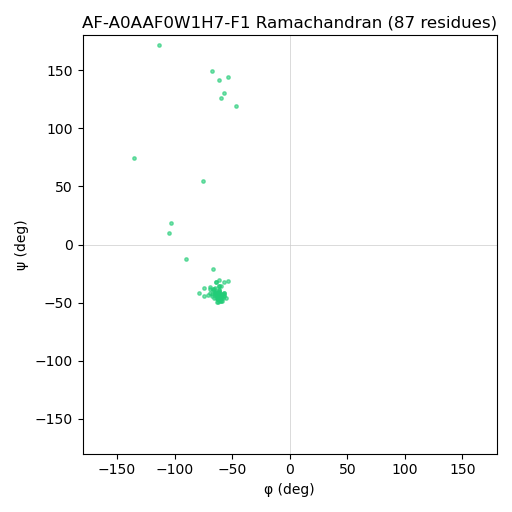 ? 18.414 0.117 -31.024 1.00 76.00 86 ARG A CA 1
ATOM 687 C C . ARG A 1 86 ? 19.855 0.595 -31.213 1.00 76.00 86 ARG A C 1
ATOM 689 O O . ARG A 1 86 ? 20.083 1.449 -32.058 1.00 76.00 86 ARG A O 1
ATOM 696 N N . GLY A 1 87 ? 20.800 0.104 -30.412 1.00 65.06 87 GLY A N 1
ATOM 697 C CA . GLY A 1 87 ? 22.219 0.476 -30.487 1.00 65.06 87 GLY A CA 1
ATOM 698 C C . GLY A 1 87 ? 23.115 -0.589 -31.122 1.00 65.06 87 GLY A C 1
ATOM 699 O O . GLY A 1 87 ? 24.329 -0.485 -30.991 1.00 65.06 87 GLY A O 1
ATOM 700 N N . GLY A 1 88 ? 22.525 -1.630 -31.718 1.00 57.81 88 GLY A N 1
ATOM 701 C CA . GLY A 1 88 ? 23.225 -2.765 -32.324 1.00 57.81 88 GLY A CA 1
ATOM 702 C C . GLY A 1 88 ? 23.291 -2.750 -33.856 1.00 57.81 88 GLY A C 1
ATOM 703 O O . GLY A 1 88 ? 23.509 -3.817 -34.422 1.00 57.81 88 GLY A O 1
ATOM 704 N N . ASP A 1 89 ? 23.080 -1.592 -34.494 1.00 45.53 89 ASP A N 1
ATOM 705 C CA . ASP A 1 89 ? 23.296 -1.362 -35.936 1.00 45.53 89 ASP A CA 1
ATOM 706 C C . ASP A 1 89 ? 24.550 -0.500 -36.153 1.00 45.53 89 ASP A C 1
ATOM 708 O O . ASP A 1 89 ? 24.665 0.543 -35.459 1.00 45.53 89 ASP A O 1
#

Organism: Daucus carota subsp. sativus (NCBI:txid79200)

Radius of gyration: 20.21 Å; Cα contacts (8 Å, |Δi|>4): 39; chains: 1; bounding box: 42×19×61 Å